Protein AF-A0AAN9JJN9-F1 (afdb_monomer)

Radius of gyration: 17.67 Å; Cα contacts (8 Å, |Δi|>4): 212; chains: 1; bounding box: 47×28×45 Å

Nearest PDB structures (foldseek):
  8exd-assembly2_B  TM=3.467E-01  e=7.576E+00  Aspergillus fumigatus Af293

Organism: Clitoria ternatea (NCBI:txid43366)

InterPro domains:
  IPR003819 TauD/TfdA-like domain [PF02668] (29-104)
  IPR042098 Glutarate 2-hydroxylase superfamily [G3DSA:3.60.130.10] (1-109)
  IPR050411 Alpha-ketoglutarate-dependent hydroxylases [PTHR10696] (3-110)

Mean predicted aligned error: 8.43 Å

Sequence (141 aa):
MEMEWLPNGGVKTILGPRSLTRVFEERKGRRMWFNTVVGMYGKELSSAMMADGTEIPEHVVKRCGEIIEEESIQFKWEKGDVLFFDNLALLHGRRPSLPPRKVLVATCKDLVVFVAFFCGSLDVLTLLLGTWVPHSPWGVG

Foldseek 3Di:
DDWDQDPVRDIDDDDDDDDQWDADPVHVRFIFRPDCQLVAPPDPRRHDDPRVRHRDDPVVSVVVVVLLVVQWDWDFDDAFDKDKDFQRFKDWDWDDADDPWDWDWDDDPGMIMIHGHDDDDRITITIGRRGPDPPPVDPDD

pLDDT: mean 79.41, std 17.59, range [27.19, 96.31]

Structure (mmCIF, N/CA/C/O backbone):
data_AF-A0AAN9JJN9-F1
#
_entry.id   AF-A0AAN9JJN9-F1
#
loop_
_atom_site.group_PDB
_atom_site.id
_atom_site.type_symbol
_atom_site.label_atom_id
_atom_site.label_alt_id
_atom_site.label_comp_id
_atom_site.label_asym_id
_atom_site.label_entity_id
_atom_site.label_seq_id
_atom_site.pdbx_PDB_ins_code
_atom_site.Cartn_x
_atom_site.Cartn_y
_atom_site.Cartn_z
_atom_site.occupancy
_atom_site.B_iso_or_equiv
_atom_site.auth_seq_id
_atom_site.auth_comp_id
_atom_site.auth_asym_id
_atom_site.auth_atom_id
_atom_site.pdbx_PDB_model_num
ATOM 1 N N . MET A 1 1 ? 9.623 -14.766 -10.191 1.00 83.88 1 MET A N 1
ATOM 2 C CA . MET A 1 1 ? 10.366 -13.868 -9.285 1.00 83.88 1 MET A CA 1
ATOM 3 C C . MET A 1 1 ? 11.812 -14.172 -9.548 1.00 83.88 1 MET A C 1
ATOM 5 O O . MET A 1 1 ? 12.184 -15.334 -9.450 1.00 83.88 1 MET A O 1
ATOM 9 N N . GLU A 1 2 ? 12.566 -13.161 -9.937 1.00 92.44 2 GLU A N 1
ATOM 10 C CA . GLU A 1 2 ? 13.997 -13.278 -10.196 1.00 92.44 2 GLU A CA 1
ATOM 11 C C . GLU A 1 2 ? 14.766 -12.605 -9.062 1.00 92.44 2 GLU A C 1
ATOM 13 O O . GLU A 1 2 ? 14.223 -11.754 -8.349 1.00 92.44 2 GLU A O 1
ATOM 18 N N . MET A 1 3 ? 16.010 -13.027 -8.859 1.00 95.69 3 MET A N 1
ATOM 19 C CA . MET A 1 3 ? 16.871 -12.514 -7.800 1.00 95.69 3 MET A CA 1
ATOM 20 C C . MET A 1 3 ? 18.271 -12.269 -8.348 1.00 95.69 3 MET A C 1
ATOM 22 O O . MET A 1 3 ? 18.807 -13.100 -9.078 1.00 95.69 3 MET A O 1
ATOM 26 N N . GLU A 1 4 ? 18.860 -11.149 -7.952 1.00 95.69 4 GLU A N 1
ATOM 27 C CA . GLU A 1 4 ? 20.208 -10.733 -8.319 1.00 95.69 4 GLU A CA 1
ATOM 28 C C . GLU A 1 4 ? 20.997 -10.445 -7.037 1.00 95.69 4 GLU A C 1
ATOM 30 O O . GLU A 1 4 ? 20.587 -9.627 -6.210 1.00 95.69 4 GLU A O 1
ATOM 35 N N . TRP A 1 5 ? 22.120 -11.138 -6.850 1.00 96.31 5 TRP A N 1
ATOM 36 C CA . TRP A 1 5 ? 23.037 -10.866 -5.745 1.00 96.31 5 TRP A CA 1
ATOM 37 C C . TRP A 1 5 ? 23.865 -9.622 -6.048 1.00 96.31 5 TRP A C 1
ATOM 39 O O . TRP A 1 5 ? 24.468 -9.507 -7.112 1.00 96.31 5 TRP A O 1
ATOM 49 N N . LEU A 1 6 ? 23.918 -8.704 -5.091 1.00 95.44 6 LEU A N 1
ATOM 50 C CA . LEU A 1 6 ? 24.659 -7.457 -5.203 1.00 95.44 6 LEU A CA 1
ATOM 51 C C . LEU A 1 6 ? 26.084 -7.620 -4.640 1.00 95.44 6 LEU A C 1
ATOM 53 O O . LEU A 1 6 ? 26.287 -8.390 -3.697 1.00 95.44 6 LEU A O 1
ATOM 57 N N . PRO A 1 7 ? 27.077 -6.851 -5.13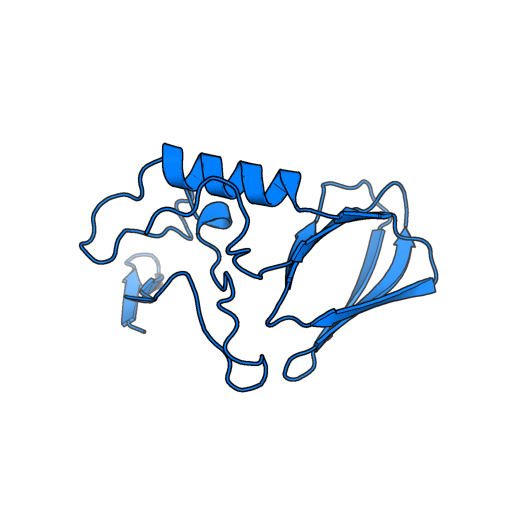0 1.00 95.69 7 PRO A N 1
ATOM 58 C CA . PRO A 1 7 ? 28.465 -6.936 -4.656 1.00 95.69 7 PRO A CA 1
ATOM 59 C C . PRO A 1 7 ? 28.651 -6.672 -3.155 1.00 95.69 7 PRO A C 1
ATOM 61 O O . PRO A 1 7 ? 29.626 -7.120 -2.561 1.00 95.69 7 PRO A O 1
ATOM 64 N N . ASN A 1 8 ? 27.717 -5.951 -2.531 1.00 95.38 8 ASN A N 1
ATOM 65 C CA . ASN A 1 8 ? 27.717 -5.662 -1.096 1.00 95.38 8 ASN A CA 1
ATOM 66 C C . ASN A 1 8 ? 27.095 -6.784 -0.237 1.00 95.38 8 ASN A C 1
ATOM 68 O O . ASN A 1 8 ? 26.872 -6.578 0.954 1.00 95.38 8 ASN A O 1
ATOM 72 N N . GLY A 1 9 ? 26.768 -7.937 -0.830 1.00 96.12 9 GLY A N 1
ATOM 73 C CA . GLY A 1 9 ? 26.097 -9.053 -0.158 1.00 96.12 9 GLY A CA 1
ATOM 74 C C . GLY A 1 9 ? 24.579 -8.891 -0.014 1.00 96.12 9 GLY A C 1
ATOM 75 O O . GLY A 1 9 ? 23.928 -9.761 0.562 1.00 96.12 9 GLY A O 1
ATOM 76 N N . GLY A 1 10 ? 24.000 -7.802 -0.530 1.00 95.12 10 GLY A N 1
ATOM 77 C CA . GLY A 1 10 ? 22.553 -7.623 -0.623 1.00 95.12 10 GLY A CA 1
ATOM 78 C C . GLY A 1 10 ? 21.931 -8.459 -1.744 1.00 95.12 10 GLY A C 1
ATOM 79 O O . GLY A 1 10 ? 22.626 -8.999 -2.602 1.00 95.12 10 GLY A O 1
ATOM 80 N N . VAL A 1 11 ? 20.601 -8.530 -1.768 1.00 95.12 11 VAL A N 1
ATOM 81 C CA . VAL A 1 11 ? 19.847 -9.158 -2.859 1.00 95.12 11 VAL A CA 1
ATOM 82 C C . VAL A 1 11 ? 18.825 -8.174 -3.411 1.00 95.12 11 VAL A C 1
ATOM 84 O O . VAL A 1 11 ? 18.078 -7.545 -2.661 1.00 95.12 11 VAL A O 1
ATOM 87 N N . LYS A 1 12 ? 18.784 -8.048 -4.733 1.00 93.69 12 LYS A N 1
ATOM 88 C CA . LYS A 1 12 ? 17.726 -7.353 -5.459 1.00 93.69 12 LYS A CA 1
ATOM 89 C C . LYS A 1 12 ? 16.728 -8.392 -5.949 1.00 93.69 12 LYS A C 1
ATOM 91 O O . LYS A 1 12 ? 17.109 -9.398 -6.538 1.00 93.69 12 LYS A O 1
ATOM 96 N N . THR A 1 13 ? 15.444 -8.156 -5.701 1.00 94.19 13 THR A N 1
ATOM 97 C CA . THR A 1 13 ? 14.372 -9.035 -6.182 1.00 94.19 13 THR A CA 1
ATOM 98 C C . THR A 1 13 ? 13.594 -8.335 -7.283 1.00 94.19 13 THR A C 1
ATOM 100 O O . THR A 1 13 ? 13.238 -7.165 -7.152 1.00 94.19 13 THR A O 1
ATOM 103 N N . ILE A 1 14 ? 13.344 -9.048 -8.378 1.00 91.69 14 ILE A N 1
ATOM 104 C CA . ILE A 1 14 ? 12.613 -8.539 -9.535 1.00 91.69 14 ILE A CA 1
ATOM 105 C C . ILE A 1 14 ? 11.293 -9.304 -9.639 1.00 91.69 14 ILE A C 1
ATOM 107 O O . ILE A 1 14 ? 11.224 -10.540 -9.687 1.00 91.69 14 ILE A O 1
ATOM 111 N N . LEU A 1 15 ? 10.210 -8.536 -9.618 1.00 90.88 15 LEU A N 1
ATOM 112 C CA . LEU A 1 15 ? 8.834 -9.005 -9.572 1.00 90.88 15 LEU A CA 1
ATOM 113 C C . LEU A 1 15 ? 8.083 -8.434 -10.771 1.00 90.88 15 LEU A C 1
ATOM 115 O O . LEU A 1 15 ? 7.702 -7.270 -10.750 1.00 90.88 15 LEU A O 1
ATOM 119 N N . GLY A 1 16 ? 7.811 -9.242 -11.793 1.00 86.56 16 GLY A N 1
ATOM 120 C CA . GLY A 1 16 ? 7.035 -8.752 -12.926 1.00 86.56 16 GLY A CA 1
ATOM 121 C C . GLY A 1 16 ? 7.178 -9.575 -14.201 1.00 86.56 16 GLY A C 1
ATOM 122 O O . GLY A 1 16 ? 7.905 -10.568 -14.191 1.00 86.56 16 GLY A O 1
ATOM 123 N N . PRO A 1 17 ? 6.473 -9.157 -15.269 1.00 89.56 17 PRO A N 1
ATOM 124 C CA . PRO A 1 17 ? 5.469 -8.083 -15.271 1.00 89.56 17 PRO A CA 1
ATOM 125 C C . PRO A 1 17 ? 4.183 -8.493 -14.525 1.00 89.56 17 PRO A C 1
ATOM 127 O O . PRO A 1 17 ? 3.819 -9.668 -14.478 1.00 89.56 17 PRO A O 1
ATOM 130 N N . ARG A 1 18 ? 3.497 -7.535 -13.886 1.00 88.56 18 ARG A N 1
ATOM 131 C CA . ARG A 1 18 ? 2.224 -7.764 -13.173 1.00 88.56 18 ARG A CA 1
ATOM 132 C C . ARG A 1 18 ? 1.206 -6.693 -13.534 1.00 88.56 18 ARG A C 1
ATOM 134 O O . ARG A 1 18 ? 1.545 -5.519 -13.632 1.00 88.56 18 ARG A O 1
ATOM 141 N N . SER A 1 19 ? -0.053 -7.094 -13.673 1.00 89.62 19 SER A N 1
ATOM 142 C CA . SER A 1 19 ? -1.163 -6.152 -13.807 1.00 89.62 19 SER A CA 1
ATOM 143 C C . SER A 1 19 ? -1.370 -5.380 -12.503 1.00 89.62 19 SER A C 1
ATOM 145 O O . SER A 1 19 ? -1.357 -5.964 -11.421 1.00 89.62 19 SER A O 1
ATOM 147 N N . LEU A 1 20 ? -1.622 -4.072 -12.611 1.00 87.00 20 LEU A N 1
ATOM 148 C CA . LEU A 1 20 ? -1.955 -3.217 -11.463 1.00 87.00 20 LEU A CA 1
AT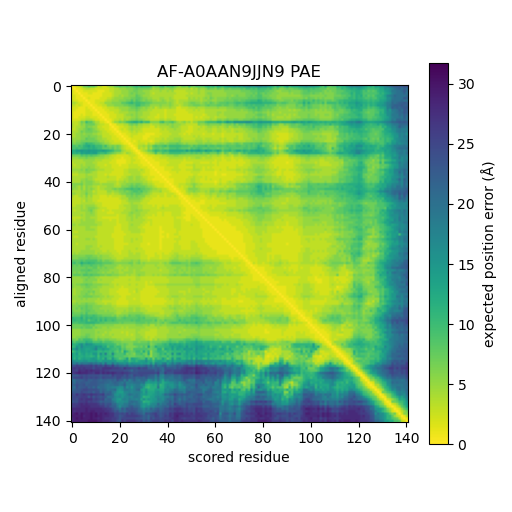OM 149 C C . LEU A 1 20 ? -3.312 -3.572 -10.843 1.00 87.00 20 LEU A C 1
ATOM 151 O O . LEU A 1 20 ? -3.557 -3.310 -9.663 1.00 87.00 20 LEU A O 1
ATOM 155 N N . THR A 1 21 ? -4.195 -4.171 -11.641 1.00 89.81 21 THR A N 1
ATOM 156 C CA . THR A 1 21 ? -5.513 -4.599 -11.194 1.00 89.81 21 THR A CA 1
ATOM 157 C C . THR A 1 21 ? -5.684 -6.105 -11.277 1.00 89.81 21 THR A C 1
ATOM 159 O O . THR A 1 21 ? -5.114 -6.762 -12.149 1.00 89.81 21 THR A O 1
ATOM 162 N N . ARG A 1 22 ? -6.505 -6.647 -10.378 1.00 88.50 22 ARG A N 1
ATOM 163 C CA . ARG A 1 22 ? -6.821 -8.074 -10.315 1.00 88.50 22 ARG A CA 1
ATOM 164 C C . ARG A 1 22 ? -8.315 -8.290 -10.142 1.00 88.50 22 ARG A C 1
ATOM 166 O O . ARG A 1 22 ? -8.976 -7.521 -9.454 1.00 88.50 22 ARG A O 1
ATOM 173 N N . VAL A 1 23 ? -8.839 -9.339 -10.763 1.00 88.94 23 VAL A N 1
ATOM 174 C CA . VAL A 1 23 ? -10.197 -9.830 -10.516 1.00 88.94 23 VAL A CA 1
ATOM 175 C C . VAL A 1 23 ? -10.083 -11.078 -9.651 1.00 88.94 23 VAL A C 1
ATOM 177 O O . VAL A 1 23 ? -9.289 -11.965 -9.959 1.00 88.94 23 VAL A O 1
ATOM 180 N N . PHE A 1 24 ? -10.848 -11.118 -8.565 1.00 84.69 24 PHE A N 1
ATOM 181 C CA . PHE A 1 24 ? -10.936 -12.272 -7.673 1.00 84.69 24 PHE A CA 1
ATOM 182 C C . PHE A 1 24 ? -12.281 -12.969 -7.898 1.00 84.69 24 PHE A C 1
ATOM 184 O O . PHE A 1 24 ? -13.315 -12.294 -7.975 1.00 84.69 24 PHE A O 1
ATOM 191 N N . GLU A 1 25 ? -12.276 -14.298 -8.024 1.00 84.38 25 GLU A N 1
ATOM 192 C CA . GLU A 1 25 ? -13.488 -15.091 -8.288 1.00 84.38 25 GLU A CA 1
ATOM 193 C C . GLU A 1 25 ? -14.515 -14.913 -7.165 1.00 84.38 25 GLU A C 1
ATOM 195 O O . GLU A 1 25 ? -15.704 -14.704 -7.408 1.00 84.38 25 GLU A O 1
ATOM 200 N N . GLU A 1 26 ? -14.028 -14.840 -5.927 1.00 81.62 26 GLU A N 1
ATOM 201 C CA . GLU A 1 26 ? -14.801 -14.619 -4.708 1.00 81.62 26 GLU A CA 1
ATOM 202 C C . GLU A 1 26 ? -15.490 -13.240 -4.678 1.00 81.62 26 GLU A C 1
ATOM 204 O O . GLU A 1 26 ? -16.321 -12.965 -3.810 1.00 81.62 26 GLU A O 1
ATOM 209 N N . ARG A 1 27 ? -15.163 -12.341 -5.619 1.00 76.44 27 ARG A N 1
ATOM 210 C CA . ARG A 1 27 ? -15.580 -10.929 -5.626 1.00 76.44 27 ARG A CA 1
ATOM 211 C C . ARG A 1 27 ? -16.416 -10.533 -6.833 1.00 76.44 27 ARG A C 1
ATOM 213 O O . ARG A 1 27 ? -16.334 -9.394 -7.293 1.00 76.44 27 ARG A O 1
ATOM 220 N N . LYS A 1 28 ? -17.281 -11.441 -7.299 1.00 79.19 28 LYS A N 1
ATOM 221 C CA . LYS A 1 28 ? -18.295 -11.183 -8.345 1.00 79.19 28 LYS A CA 1
ATOM 222 C C . LYS A 1 28 ? -17.708 -10.513 -9.599 1.00 79.19 28 LYS A C 1
ATOM 224 O O . LYS A 1 28 ? -18.344 -9.651 -10.196 1.00 79.19 28 LYS A O 1
ATOM 229 N N . GLY A 1 29 ? -16.467 -10.842 -9.953 1.00 80.88 29 GLY A N 1
ATOM 230 C CA . GLY A 1 29 ? -15.808 -10.272 -11.129 1.00 80.88 29 GLY A CA 1
ATOM 231 C C . GLY A 1 29 ? -15.355 -8.810 -10.993 1.00 80.88 29 GLY A C 1
ATOM 232 O O . GLY A 1 29 ? -14.925 -8.218 -11.981 1.00 80.88 29 GLY A O 1
ATOM 233 N N . ARG A 1 30 ? -15.428 -8.196 -9.803 1.00 83.25 30 ARG A N 1
ATOM 234 C CA . ARG A 1 30 ? -14.984 -6.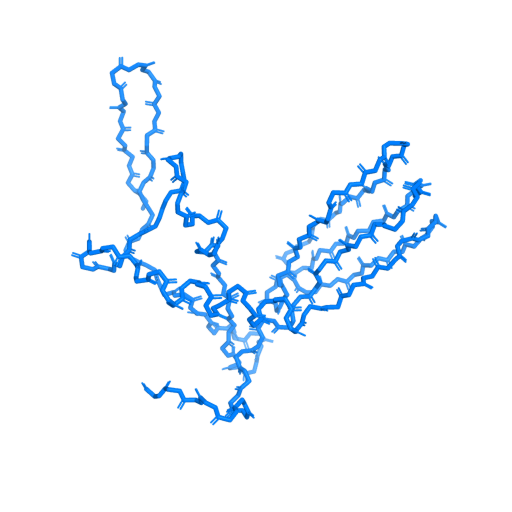808 -9.605 1.00 83.25 30 ARG A CA 1
ATOM 235 C C . ARG A 1 30 ? -13.466 -6.700 -9.746 1.00 83.25 30 ARG A C 1
ATOM 237 O O . ARG A 1 30 ? -12.714 -7.490 -9.175 1.00 83.25 30 ARG A O 1
ATOM 244 N N . ARG A 1 31 ? -13.029 -5.679 -10.483 1.00 87.62 31 ARG A N 1
ATOM 245 C CA . ARG A 1 31 ? -11.619 -5.338 -10.674 1.00 87.62 31 ARG A CA 1
ATOM 246 C C . ARG A 1 31 ? -11.115 -4.528 -9.483 1.00 87.62 31 ARG A C 1
ATOM 248 O O . ARG A 1 31 ? -11.634 -3.444 -9.214 1.00 87.62 31 ARG A O 1
ATOM 255 N N . MET A 1 32 ? -10.101 -5.060 -8.809 1.00 87.12 32 MET A N 1
ATOM 256 C CA . MET A 1 32 ? -9.496 -4.455 -7.630 1.00 87.12 32 MET A CA 1
ATOM 257 C C . MET A 1 32 ? -8.135 -3.841 -7.934 1.00 87.12 32 MET A C 1
ATOM 259 O O . MET A 1 32 ? -7.340 -4.441 -8.660 1.00 87.12 32 MET A O 1
ATOM 263 N N . TRP A 1 33 ? -7.848 -2.675 -7.356 1.00 88.94 33 TRP A N 1
ATOM 264 C CA . TRP A 1 33 ? -6.516 -2.068 -7.356 1.00 88.94 33 TRP A CA 1
ATOM 265 C C . TRP A 1 33 ? -5.612 -2.791 -6.347 1.00 88.94 33 TRP A C 1
ATOM 267 O O . TRP A 1 33 ? -5.662 -2.522 -5.150 1.00 88.94 33 TRP A O 1
ATOM 277 N N . PHE A 1 34 ? -4.809 -3.746 -6.826 1.00 88.00 34 PHE A N 1
ATOM 278 C CA . PHE A 1 34 ? -4.050 -4.677 -5.981 1.00 88.00 34 PHE A CA 1
ATOM 279 C C . PHE A 1 34 ? -2.544 -4.571 -6.254 1.00 88.00 34 PHE A C 1
ATOM 281 O O . PHE A 1 34 ? -1.909 -5.487 -6.780 1.00 88.00 34 PHE A O 1
ATOM 288 N N . ASN A 1 35 ? -1.976 -3.406 -5.944 1.00 89.06 35 ASN A N 1
ATOM 289 C CA . ASN A 1 35 ? -0.556 -3.105 -6.115 1.00 89.06 35 ASN A CA 1
ATOM 290 C C . ASN A 1 35 ? -0.106 -1.986 -5.155 1.00 89.06 35 ASN A C 1
ATOM 292 O O . ASN A 1 35 ? -0.922 -1.381 -4.463 1.00 89.06 35 ASN A O 1
ATOM 296 N N . THR A 1 36 ? 1.196 -1.693 -5.143 1.00 87.88 36 THR A N 1
ATOM 297 C CA . THR A 1 36 ? 1.821 -0.689 -4.264 1.00 87.88 36 THR A CA 1
ATOM 298 C C . THR A 1 36 ? 2.536 0.432 -5.025 1.00 87.88 36 THR A C 1
ATOM 300 O O . THR A 1 36 ? 3.394 1.096 -4.451 1.00 87.88 36 THR A O 1
ATOM 303 N N . VAL A 1 37 ? 2.201 0.672 -6.300 1.00 90.75 37 VAL A N 1
ATOM 304 C CA . VAL A 1 37 ? 2.978 1.552 -7.197 1.00 90.75 37 VAL A CA 1
ATOM 305 C C . VAL A 1 37 ? 3.133 2.979 -6.661 1.00 90.75 37 VAL A C 1
ATOM 307 O O . VAL A 1 37 ? 4.234 3.518 -6.663 1.00 90.75 37 VAL A O 1
ATOM 310 N N . VAL A 1 38 ? 2.067 3.556 -6.094 1.00 90.06 38 VAL A N 1
ATOM 311 C CA . VAL A 1 38 ? 2.094 4.910 -5.508 1.00 90.06 38 VAL A CA 1
ATOM 312 C C . VAL A 1 38 ? 3.053 4.983 -4.322 1.00 90.06 38 VAL A C 1
ATOM 314 O O . VAL A 1 38 ? 3.763 5.965 -4.151 1.00 90.06 38 VAL A O 1
ATOM 317 N N . GLY A 1 39 ? 3.126 3.916 -3.525 1.00 86.38 39 GLY A N 1
ATOM 318 C CA . GLY A 1 39 ? 4.051 3.825 -2.400 1.00 86.38 39 GLY A CA 1
ATOM 319 C C . GLY A 1 39 ? 5.490 3.486 -2.795 1.00 86.38 39 GLY A C 1
ATOM 320 O O . GLY A 1 39 ? 6.360 3.579 -1.932 1.00 86.38 39 GLY A O 1
ATOM 321 N N . MET A 1 40 ? 5.743 3.066 -4.036 1.00 89.06 40 MET A N 1
ATOM 322 C CA . MET A 1 40 ? 7.064 2.686 -4.565 1.00 89.06 40 MET A CA 1
ATOM 323 C C . MET A 1 40 ? 7.690 3.785 -5.431 1.00 89.06 40 MET A C 1
ATOM 325 O O . MET A 1 40 ? 8.907 3.836 -5.587 1.00 89.06 40 MET A O 1
ATOM 329 N N . TYR A 1 41 ? 6.875 4.675 -5.994 1.00 89.25 41 TYR A N 1
ATOM 330 C CA . TYR A 1 41 ? 7.354 5.724 -6.885 1.00 89.25 41 TYR A CA 1
ATOM 331 C C . TYR A 1 41 ? 8.383 6.640 -6.209 1.00 89.25 41 TYR A C 1
ATOM 333 O O . TYR A 1 41 ? 8.201 7.062 -5.065 1.00 89.25 41 TYR A O 1
ATOM 341 N N . GLY A 1 42 ? 9.476 6.922 -6.921 1.00 84.94 42 GLY A N 1
ATOM 342 C CA . GLY A 1 42 ? 10.578 7.754 -6.431 1.00 84.94 42 GLY A CA 1
ATOM 343 C C . GLY A 1 42 ? 11.407 7.135 -5.298 1.00 84.94 42 GLY A C 1
ATOM 344 O O . GLY A 1 42 ? 12.182 7.850 -4.665 1.00 84.94 42 GLY A O 1
ATOM 345 N N . LYS A 1 43 ? 11.250 5.836 -4.995 1.00 88.00 43 LYS A N 1
ATOM 346 C CA . LYS A 1 43 ? 12.055 5.144 -3.977 1.00 88.00 43 LYS A CA 1
ATOM 347 C C . LYS A 1 43 ? 13.172 4.319 -4.598 1.00 88.00 43 LYS A C 1
ATOM 349 O O . LYS A 1 43 ? 12.917 3.444 -5.411 1.00 88.00 43 LYS A O 1
ATOM 354 N N . GLU A 1 44 ? 14.379 4.490 -4.073 1.00 84.31 44 GLU A N 1
ATOM 355 C CA . GLU A 1 44 ? 15.573 3.746 -4.503 1.00 84.31 44 GLU A CA 1
ATOM 356 C C . GLU A 1 44 ? 15.503 2.242 -4.184 1.00 84.31 44 GLU A C 1
ATOM 358 O O . GLU A 1 44 ? 15.837 1.395 -5.005 1.00 84.31 44 GLU A O 1
ATOM 363 N N . LEU A 1 45 ? 15.049 1.885 -2.977 1.00 85.81 45 LEU A N 1
ATOM 364 C CA . LEU A 1 45 ? 15.079 0.494 -2.498 1.00 85.81 45 LEU A CA 1
ATOM 365 C C . LEU A 1 45 ? 13.924 -0.372 -3.021 1.00 85.81 45 LEU A C 1
ATOM 367 O O . LEU A 1 45 ? 13.987 -1.596 -2.946 1.00 85.81 45 LEU A O 1
ATOM 371 N N . SER A 1 46 ? 12.834 0.250 -3.468 1.00 88.25 46 SER A N 1
ATOM 372 C CA . SER A 1 46 ? 11.598 -0.437 -3.847 1.00 88.25 46 SER A CA 1
ATOM 373 C C . SER A 1 46 ? 10.878 0.397 -4.898 1.00 88.25 46 SER A C 1
ATOM 375 O O . SER A 1 46 ? 9.974 1.163 -4.569 1.00 88.25 46 SER A O 1
ATOM 377 N N . SER A 1 47 ? 11.336 0.275 -6.144 1.00 91.50 47 SER A N 1
ATOM 378 C CA . SER A 1 47 ? 10.827 0.989 -7.317 1.00 91.50 47 SER A CA 1
ATOM 379 C C . SER A 1 47 ? 9.996 0.079 -8.225 1.00 91.50 47 SER A C 1
ATOM 381 O O . SER A 1 47 ? 9.996 -1.148 -8.093 1.00 91.50 47 SER A O 1
ATOM 383 N N . ALA A 1 48 ? 9.260 0.692 -9.150 1.00 91.25 48 ALA A N 1
ATOM 384 C CA . ALA A 1 48 ? 8.476 0.005 -10.166 1.00 91.25 48 ALA A CA 1
ATOM 385 C C . ALA A 1 48 ? 8.639 0.714 -11.515 1.00 91.25 48 ALA A C 1
ATOM 387 O O . ALA A 1 48 ? 8.735 1.937 -11.558 1.00 91.25 48 ALA A O 1
ATOM 388 N N . MET A 1 49 ? 8.629 -0.0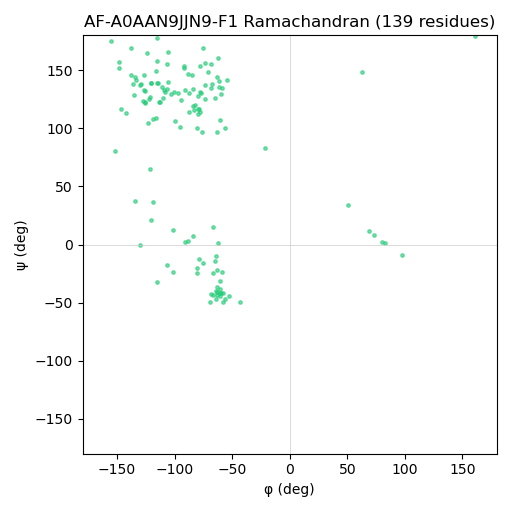64 -12.595 1.00 92.00 49 MET A N 1
ATOM 389 C CA . MET A 1 49 ? 8.687 0.407 -13.981 1.00 92.00 49 MET A CA 1
ATOM 390 C C . MET A 1 49 ? 7.480 -0.126 -14.755 1.00 92.00 49 MET A C 1
ATOM 392 O O . MET A 1 49 ? 6.792 -1.052 -14.306 1.00 92.00 49 MET A O 1
ATOM 396 N N . MET A 1 50 ? 7.227 0.451 -15.925 1.00 92.62 50 MET A N 1
ATOM 397 C CA . MET A 1 50 ? 6.284 -0.095 -16.894 1.00 92.62 50 MET A CA 1
ATOM 398 C C . MET A 1 50 ? 6.750 -1.481 -17.371 1.00 92.62 50 MET A C 1
ATOM 400 O O . MET A 1 50 ? 7.915 -1.854 -17.233 1.00 92.62 50 MET A O 1
ATOM 404 N N . ALA A 1 51 ? 5.835 -2.275 -17.932 1.00 91.44 51 ALA A N 1
ATOM 405 C CA . ALA A 1 51 ? 6.145 -3.639 -18.378 1.00 91.44 51 ALA A CA 1
ATOM 406 C C . ALA A 1 51 ? 7.199 -3.693 -19.503 1.00 91.44 51 ALA A C 1
ATOM 408 O O . ALA A 1 51 ? 7.848 -4.721 -19.676 1.00 91.44 51 ALA A O 1
ATOM 409 N N . ASP A 1 52 ? 7.368 -2.598 -20.244 1.00 92.62 52 ASP A N 1
ATOM 410 C CA . ASP A 1 52 ? 8.392 -2.410 -21.276 1.00 92.62 52 ASP A CA 1
ATOM 411 C C . ASP A 1 52 ? 9.721 -1.851 -20.727 1.00 92.62 52 ASP A C 1
ATOM 413 O O . ASP A 1 52 ? 10.652 -1.611 -21.492 1.00 92.62 52 ASP A O 1
ATOM 417 N N . GLY A 1 53 ? 9.825 -1.654 -19.408 1.00 91.50 53 GLY A N 1
ATOM 418 C CA . GLY A 1 53 ? 11.001 -1.103 -18.737 1.00 91.50 53 GLY A CA 1
ATOM 419 C C . GLY A 1 53 ? 11.082 0.424 -18.741 1.00 91.50 53 GLY A C 1
ATOM 420 O O . GLY A 1 53 ? 12.041 0.969 -18.200 1.00 91.50 53 GLY A O 1
ATOM 421 N N . THR A 1 54 ? 10.103 1.128 -19.317 1.00 93.88 54 THR A N 1
ATOM 422 C CA . THR A 1 54 ? 10.055 2.595 -19.253 1.00 93.88 54 THR A CA 1
ATOM 423 C C . THR A 1 54 ? 9.639 3.092 -17.866 1.00 93.88 54 THR A C 1
ATOM 425 O O . THR A 1 54 ? 8.998 2.385 -17.080 1.00 93.88 54 THR A O 1
ATOM 428 N N . GLU A 1 55 ? 10.018 4.330 -17.548 1.00 92.88 55 GLU A N 1
ATOM 429 C CA . GLU A 1 55 ? 9.600 4.990 -16.312 1.00 92.88 55 GLU A CA 1
ATOM 430 C C . GLU A 1 55 ? 8.083 5.182 -16.267 1.00 92.88 55 GLU A C 1
ATOM 432 O O . GLU A 1 55 ? 7.433 5.481 -17.272 1.00 92.88 55 GLU A O 1
ATOM 437 N N . ILE A 1 56 ? 7.511 5.046 -15.072 1.00 92.25 56 ILE A N 1
ATOM 438 C CA . ILE A 1 56 ? 6.084 5.295 -14.873 1.00 92.25 56 ILE A CA 1
ATOM 439 C C . ILE A 1 56 ? 5.860 6.812 -14.919 1.00 92.25 56 ILE A C 1
ATOM 441 O O . ILE A 1 56 ? 6.485 7.531 -14.138 1.00 92.25 56 ILE A O 1
ATOM 445 N N . PRO A 1 57 ? 4.960 7.331 -15.776 1.00 94.06 57 PRO A N 1
ATOM 446 C CA . PRO A 1 57 ? 4.759 8.770 -15.878 1.00 94.06 57 PRO A CA 1
ATOM 447 C C . PRO A 1 57 ? 4.309 9.389 -14.549 1.00 94.06 57 PRO A C 1
ATOM 449 O O . PRO A 1 57 ? 3.315 8.961 -13.957 1.00 94.06 57 PRO A O 1
ATOM 452 N N . GLU A 1 58 ? 4.992 10.451 -14.117 1.00 95.00 58 GLU A N 1
ATOM 453 C CA . GLU A 1 58 ? 4.742 11.118 -12.831 1.00 95.00 58 GLU A CA 1
ATOM 454 C C . GLU A 1 58 ? 3.272 11.515 -12.646 1.00 95.00 58 GLU A C 1
ATOM 456 O O . GLU A 1 58 ? 2.676 11.282 -11.593 1.00 95.00 58 GLU A O 1
ATOM 461 N N . HIS A 1 59 ? 2.660 12.076 -13.693 1.00 95.19 59 HIS A N 1
ATOM 462 C CA . HIS A 1 59 ? 1.273 12.534 -13.654 1.00 95.19 59 HIS A CA 1
ATOM 463 C C . HIS A 1 59 ? 0.279 11.399 -13.352 1.00 95.19 59 HIS A C 1
ATOM 465 O O . HIS A 1 59 ? -0.731 11.639 -12.692 1.00 95.19 59 HIS A O 1
ATOM 471 N N . VAL A 1 60 ? 0.572 10.162 -13.780 1.00 92.38 60 VAL A N 1
ATOM 472 C CA . VAL A 1 60 ? -0.264 8.985 -13.497 1.00 92.38 60 VAL A CA 1
ATOM 473 C C . VAL A 1 60 ? -0.187 8.645 -12.017 1.00 92.38 60 VAL A C 1
ATOM 475 O O . VAL A 1 60 ? -1.217 8.487 -11.363 1.00 92.38 60 VAL A O 1
ATOM 478 N N . VAL A 1 61 ? 1.025 8.570 -11.464 1.00 92.50 61 VAL A N 1
ATOM 479 C CA . VAL A 1 61 ? 1.215 8.256 -10.042 1.00 92.50 61 VAL A CA 1
ATOM 480 C C . VAL A 1 61 ? 0.597 9.332 -9.163 1.00 92.50 61 VAL A C 1
ATOM 482 O O . VAL A 1 61 ? -0.100 9.005 -8.201 1.00 92.50 61 VAL A O 1
ATOM 485 N N . LYS A 1 62 ? 0.797 10.604 -9.521 1.00 93.75 62 LYS A N 1
ATOM 486 C CA . LYS A 1 62 ? 0.201 11.737 -8.820 1.00 93.75 62 LYS A CA 1
ATOM 487 C C . LYS A 1 62 ? -1.323 11.636 -8.808 1.00 93.75 62 LYS A C 1
ATOM 489 O O . LYS A 1 62 ? -1.911 11.699 -7.731 1.00 93.75 62 LYS A O 1
ATOM 494 N N . ARG A 1 63 ? -1.960 11.395 -9.962 1.00 93.25 63 ARG A N 1
ATOM 495 C CA . ARG A 1 63 ? -3.424 11.272 -10.022 1.00 93.25 63 ARG A CA 1
ATOM 496 C C . ARG A 1 63 ? -3.936 10.070 -9.230 1.00 93.25 63 ARG A C 1
ATOM 498 O O . ARG A 1 63 ? -4.940 10.186 -8.537 1.00 93.25 63 ARG A O 1
ATOM 505 N N . CYS A 1 64 ? -3.243 8.933 -9.281 1.00 91.56 64 CYS A N 1
ATOM 506 C CA . CYS A 1 64 ? -3.572 7.782 -8.438 1.00 91.56 64 CYS A CA 1
ATOM 507 C C . CYS A 1 64 ? -3.484 8.133 -6.945 1.00 91.56 64 CYS A C 1
ATOM 509 O O . CYS A 1 64 ? -4.354 7.730 -6.181 1.00 91.56 64 CYS A O 1
ATOM 511 N N . GLY A 1 65 ? -2.464 8.891 -6.535 1.00 90.31 65 GLY A N 1
ATOM 512 C CA . GLY A 1 65 ? -2.311 9.386 -5.167 1.00 90.31 65 GLY A CA 1
ATOM 513 C C . GLY A 1 65 ? -3.437 10.328 -4.731 1.00 90.31 65 GLY A C 1
ATOM 514 O O . GLY A 1 65 ? -3.928 10.204 -3.615 1.00 90.31 65 GLY A O 1
ATOM 515 N N . GLU A 1 66 ? -3.885 11.219 -5.615 1.00 91.94 66 GLU A N 1
ATOM 516 C CA . GLU A 1 66 ? -5.032 12.103 -5.365 1.00 91.94 66 GLU A CA 1
ATOM 517 C C . GLU A 1 66 ? -6.331 11.310 -5.194 1.00 91.94 66 GLU A C 1
ATOM 519 O O . GLU A 1 66 ? -7.033 11.524 -4.216 1.00 91.94 66 GLU A O 1
ATOM 524 N N . ILE A 1 67 ? -6.612 10.341 -6.074 1.00 90.00 67 ILE A N 1
ATOM 525 C CA . ILE A 1 67 ? -7.788 9.458 -5.948 1.00 90.00 67 ILE A CA 1
ATOM 526 C C . ILE A 1 67 ? -7.720 8.662 -4.643 1.00 90.00 67 ILE A C 1
ATOM 528 O O . ILE A 1 67 ? -8.719 8.512 -3.947 1.00 90.00 67 ILE A O 1
ATOM 532 N N . ILE A 1 68 ? -6.531 8.159 -4.301 1.00 86.56 68 ILE A N 1
ATOM 533 C CA . ILE A 1 68 ? -6.284 7.494 -3.024 1.00 86.56 68 ILE A CA 1
ATOM 534 C C . ILE A 1 68 ? -6.662 8.424 -1.874 1.00 86.56 68 ILE A C 1
ATOM 536 O O . ILE A 1 68 ? -7.366 7.998 -0.975 1.00 86.56 68 ILE A O 1
ATOM 540 N N . GLU A 1 69 ? -6.251 9.684 -1.882 1.00 86.06 69 GLU A N 1
ATOM 541 C CA . GLU A 1 69 ? -6.598 10.623 -0.815 1.00 86.06 69 GLU A CA 1
ATOM 542 C C . GLU A 1 69 ? -8.097 10.983 -0.799 1.00 86.06 69 GLU A C 1
ATOM 544 O O . GLU A 1 69 ? -8.700 10.991 0.273 1.00 86.06 69 GLU A O 1
ATOM 549 N N . GLU A 1 70 ? -8.700 11.227 -1.968 1.00 88.00 70 GLU A N 1
ATOM 550 C CA . GLU A 1 70 ? -10.118 11.584 -2.158 1.00 88.00 70 GLU A CA 1
ATOM 551 C C . GLU A 1 70 ? -11.066 10.481 -1.651 1.00 88.00 70 GLU A C 1
ATOM 553 O O . GLU A 1 70 ? -12.041 10.764 -0.957 1.00 88.00 70 GLU A O 1
ATOM 558 N N . GLU A 1 71 ? -10.759 9.220 -1.959 1.00 85.50 71 GLU A N 1
ATOM 559 C CA . GLU A 1 71 ? -11.601 8.054 -1.645 1.00 85.50 71 GLU A CA 1
ATOM 560 C C . GLU A 1 71 ? -11.267 7.416 -0.283 1.00 85.50 71 GLU A C 1
ATOM 562 O O . GLU A 1 71 ? -11.835 6.390 0.104 1.00 85.50 71 GLU A O 1
ATOM 567 N N . SER A 1 72 ? -10.315 7.994 0.455 1.00 81.88 72 SER A N 1
ATOM 568 C CA . SER A 1 72 ? -9.888 7.478 1.751 1.00 81.88 72 SER A CA 1
ATOM 569 C C . SER A 1 72 ? -10.831 7.867 2.873 1.00 81.88 72 SER A C 1
ATOM 571 O O . SER A 1 72 ? -11.051 9.043 3.159 1.00 81.88 72 SER A O 1
ATOM 573 N N . ILE A 1 73 ? -11.269 6.870 3.636 1.00 82.88 73 ILE A N 1
ATOM 574 C CA . ILE A 1 73 ? -11.952 7.116 4.904 1.00 82.88 73 ILE A CA 1
ATOM 575 C C . ILE A 1 73 ? -10.910 7.235 6.005 1.00 82.88 73 ILE A C 1
ATOM 577 O O . ILE A 1 73 ? -10.052 6.364 6.1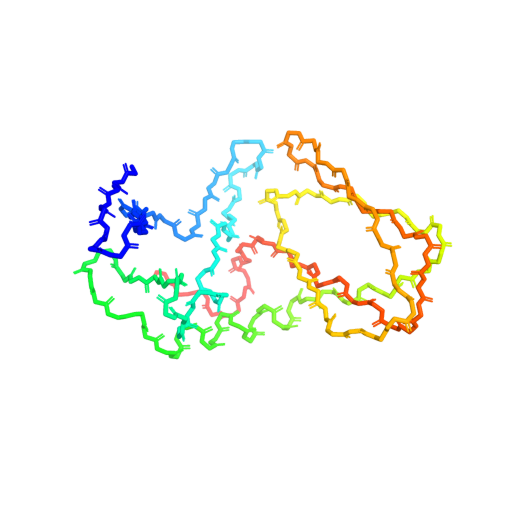43 1.00 82.88 73 ILE A O 1
ATOM 581 N N . GLN A 1 74 ? -11.013 8.298 6.806 1.00 81.06 74 GLN A N 1
ATOM 582 C CA . GLN A 1 74 ? -10.157 8.502 7.963 1.00 81.06 74 GLN A CA 1
ATOM 583 C C . GLN A 1 74 ? -10.824 8.000 9.246 1.00 81.06 74 GLN A C 1
ATOM 585 O O . GLN A 1 74 ? -11.682 8.675 9.816 1.00 81.06 74 GLN A O 1
ATOM 590 N N . PHE A 1 75 ? -10.423 6.815 9.709 1.00 75.38 75 PHE A N 1
ATOM 591 C CA . PHE A 1 75 ? -10.967 6.235 10.939 1.00 75.38 75 PHE A CA 1
ATOM 592 C C . PHE A 1 75 ? -10.188 6.702 12.167 1.00 75.38 75 PHE A C 1
ATOM 594 O O . PHE A 1 75 ? -9.025 6.327 12.292 1.00 75.38 75 PHE A O 1
ATOM 601 N N . LYS A 1 76 ? -10.828 7.478 13.055 1.00 81.75 76 LYS A N 1
ATOM 602 C CA . LYS A 1 76 ? -10.261 7.927 14.336 1.00 81.75 76 LYS A CA 1
ATOM 603 C C . LYS A 1 76 ? -10.354 6.805 15.364 1.00 81.75 76 LYS A C 1
ATOM 605 O O . LYS A 1 76 ? -11.451 6.465 15.782 1.00 81.75 76 LYS A O 1
ATOM 610 N N . TRP A 1 77 ? -9.213 6.266 15.772 1.00 83.00 77 TRP A N 1
ATOM 611 C CA . TRP A 1 77 ? -9.173 5.164 16.732 1.00 83.00 77 TRP A CA 1
ATOM 612 C C . TRP A 1 77 ? -9.495 5.595 18.163 1.00 83.00 77 TRP A C 1
ATOM 614 O O . TRP A 1 77 ? -8.923 6.555 18.679 1.00 83.00 77 TRP A O 1
ATOM 624 N N . GLU A 1 78 ? -10.298 4.790 18.842 1.00 84.94 78 GLU A N 1
ATOM 625 C CA . GLU A 1 78 ? -10.489 4.805 20.283 1.00 84.94 78 GLU A CA 1
ATOM 626 C C . GLU A 1 78 ? -9.985 3.500 20.910 1.00 84.94 78 GLU A C 1
ATOM 628 O O . GLU A 1 78 ? -9.805 2.461 20.267 1.00 84.94 78 GLU A O 1
ATOM 633 N N . LYS A 1 79 ? -9.674 3.552 22.206 1.00 86.88 79 LYS A N 1
ATOM 634 C CA . LYS A 1 79 ? -9.229 2.363 22.932 1.00 86.88 79 LYS A CA 1
ATOM 635 C C . LYS A 1 79 ? -10.370 1.346 22.992 1.00 86.88 79 LYS A C 1
ATOM 637 O O . LYS A 1 79 ? -11.423 1.642 23.540 1.00 86.88 79 LYS A O 1
ATOM 642 N N . GLY A 1 80 ? -10.095 0.122 22.548 1.00 87.94 80 GLY A N 1
ATOM 643 C CA . GLY A 1 80 ? -11.070 -0.966 22.501 1.00 87.94 80 GLY A CA 1
ATOM 644 C C . GLY A 1 80 ? -11.714 -1.151 21.130 1.00 87.94 80 GLY A C 1
ATOM 645 O O . GLY A 1 80 ? -12.362 -2.175 20.925 1.00 87.94 80 GLY A O 1
ATOM 646 N N . ASP A 1 81 ? -11.491 -0.231 20.187 1.00 89.12 81 ASP A N 1
ATOM 647 C CA . ASP A 1 81 ? -11.983 -0.382 18.823 1.00 89.12 81 ASP A CA 1
ATOM 648 C C . ASP A 1 81 ? -11.389 -1.614 18.148 1.00 89.12 81 ASP A C 1
ATOM 650 O O . ASP A 1 81 ? -10.190 -1.913 18.253 1.00 89.12 81 ASP A O 1
ATOM 654 N N . VAL A 1 82 ? -12.245 -2.287 17.383 1.00 90.31 82 VAL A N 1
ATOM 655 C CA . VAL A 1 82 ? -11.863 -3.388 16.510 1.00 90.31 82 VAL A CA 1
ATOM 656 C C . VAL A 1 82 ? -12.380 -3.111 15.110 1.00 90.31 82 VAL A C 1
ATOM 658 O O . VAL A 1 82 ? -13.581 -2.953 14.898 1.00 90.31 82 VAL A O 1
ATOM 661 N N . LEU A 1 83 ? -11.468 -3.099 14.145 1.00 87.31 83 LEU A N 1
ATOM 662 C CA . LEU A 1 83 ? -11.782 -2.925 12.737 1.00 87.31 83 LEU A CA 1
ATOM 663 C C . LEU A 1 83 ? -11.477 -4.209 11.979 1.00 87.31 83 LEU A C 1
ATOM 665 O O . LEU A 1 83 ? -10.339 -4.679 11.958 1.00 87.31 83 LEU A O 1
ATOM 669 N N . PHE A 1 84 ? -12.495 -4.734 11.312 1.00 88.69 84 PHE A N 1
ATOM 670 C CA . PHE A 1 84 ? -12.378 -5.853 10.391 1.00 88.69 84 PHE A CA 1
ATOM 671 C C . PHE A 1 84 ? -12.561 -5.329 8.981 1.00 88.69 84 PHE A C 1
ATOM 673 O O . PHE A 1 84 ? -13.526 -4.615 8.705 1.00 88.69 84 PHE A O 1
ATOM 680 N N . PHE A 1 85 ? -11.665 -5.706 8.080 1.00 85.56 85 PHE A N 1
ATOM 681 C CA . PHE A 1 85 ? -11.850 -5.392 6.678 1.00 85.56 85 PHE A CA 1
ATOM 682 C C . PHE A 1 85 ? -11.250 -6.444 5.762 1.00 85.56 85 PHE A C 1
ATOM 684 O O . PHE A 1 85 ? -10.352 -7.208 6.111 1.00 85.56 85 PHE A O 1
ATOM 691 N N . ASP A 1 86 ? -11.792 -6.467 4.557 1.00 86.31 86 ASP A N 1
ATOM 692 C CA . ASP A 1 86 ? -11.374 -7.350 3.490 1.00 86.31 86 ASP A CA 1
ATOM 693 C C . ASP A 1 86 ? -10.111 -6.823 2.803 1.00 86.31 86 ASP A C 1
ATOM 695 O O . ASP A 1 86 ? -10.118 -5.763 2.174 1.00 86.31 86 ASP A O 1
ATOM 699 N N . ASN A 1 87 ? -9.035 -7.596 2.897 1.00 85.31 87 ASN A N 1
ATOM 700 C CA . ASN A 1 87 ? -7.727 -7.220 2.377 1.00 85.31 87 ASN A CA 1
ATOM 701 C C . ASN A 1 87 ? -7.630 -7.342 0.851 1.00 85.31 87 ASN A C 1
ATOM 703 O O . ASN A 1 87 ? -6.706 -6.803 0.250 1.00 85.31 87 ASN A O 1
ATOM 707 N N . LEU A 1 88 ? -8.568 -8.046 0.209 1.00 86.19 88 LEU A N 1
ATOM 708 C CA . LEU A 1 88 ? -8.635 -8.115 -1.253 1.00 86.19 88 LEU A CA 1
ATOM 709 C C . LEU A 1 88 ? -9.317 -6.887 -1.858 1.00 86.19 88 LEU A C 1
ATOM 711 O O . LEU A 1 88 ? -9.074 -6.569 -3.023 1.00 86.19 88 LEU A O 1
ATOM 715 N N . ALA A 1 89 ? -10.173 -6.214 -1.085 1.00 83.94 89 ALA A N 1
ATOM 716 C CA . ALA A 1 89 ? -10.927 -5.060 -1.550 1.00 83.94 89 ALA A CA 1
ATOM 717 C C . ALA A 1 89 ? -10.427 -3.731 -1.006 1.00 83.94 89 ALA A C 1
ATOM 719 O O . ALA A 1 89 ? -10.810 -2.731 -1.596 1.00 83.94 89 ALA A O 1
ATOM 720 N N . LEU A 1 90 ? -9.633 -3.675 0.071 1.00 83.94 90 LEU A N 1
ATOM 721 C CA . LEU A 1 90 ? -9.163 -2.399 0.614 1.00 83.94 90 LEU A CA 1
ATOM 722 C C . LEU A 1 90 ? -7.646 -2.253 0.636 1.00 83.94 90 LEU A C 1
ATOM 724 O O . LEU A 1 90 ? -6.925 -3.158 1.055 1.00 83.94 90 LEU A O 1
ATOM 728 N N . LEU A 1 91 ? -7.179 -1.051 0.289 1.00 85.50 91 LEU A N 1
ATOM 729 C CA . LEU A 1 91 ? -5.854 -0.599 0.704 1.00 85.50 91 LEU A CA 1
ATOM 730 C C . LEU A 1 91 ? -5.958 0.013 2.093 1.00 85.50 91 LEU A C 1
ATOM 732 O O . LEU A 1 91 ? -6.961 0.649 2.424 1.00 85.50 91 LEU A O 1
ATOM 736 N N . HIS A 1 92 ? -4.905 -0.169 2.883 1.00 85.75 92 HIS A N 1
ATOM 737 C CA . HIS A 1 92 ? -4.790 0.452 4.187 1.00 85.75 92 HIS A CA 1
ATOM 738 C C . HIS A 1 92 ? -3.449 1.168 4.351 1.00 85.75 92 HIS A C 1
ATOM 740 O O . HIS A 1 92 ? -2.399 0.668 3.947 1.00 85.75 92 HIS A O 1
ATOM 746 N N . GLY A 1 93 ? -3.490 2.355 4.948 1.00 83.25 93 GLY A N 1
ATOM 747 C CA . GLY A 1 93 ? -2.319 3.176 5.243 1.00 83.25 93 GLY A CA 1
ATOM 748 C C . GLY A 1 93 ? -2.406 3.799 6.630 1.00 83.25 93 GLY A C 1
ATOM 749 O O . GLY A 1 93 ? -3.449 3.751 7.280 1.00 83.25 93 GLY A O 1
ATOM 750 N N . ARG A 1 94 ? -1.304 4.390 7.095 1.00 83.69 94 ARG A N 1
ATOM 751 C CA . ARG A 1 94 ? -1.214 5.008 8.423 1.00 83.69 94 ARG A CA 1
ATOM 752 C C . ARG A 1 94 ? -0.730 6.449 8.310 1.00 83.69 94 ARG A C 1
ATOM 754 O O . ARG A 1 94 ? 0.298 6.697 7.681 1.00 83.69 94 ARG A O 1
ATOM 761 N N . ARG A 1 95 ? -1.407 7.378 8.992 1.00 83.38 95 ARG A N 1
ATOM 762 C CA . ARG A 1 95 ? -0.906 8.749 9.181 1.00 83.38 95 ARG A CA 1
ATOM 763 C C . ARG A 1 95 ? 0.173 8.838 10.273 1.00 83.38 95 ARG A C 1
ATOM 765 O O . ARG A 1 95 ? 0.207 8.008 11.185 1.00 83.38 95 ARG A O 1
ATOM 772 N N . PRO A 1 96 ? 1.081 9.825 10.199 1.00 80.50 96 PRO A N 1
ATOM 773 C CA . PRO A 1 96 ? 1.968 10.148 11.312 1.00 80.50 96 PRO A CA 1
ATOM 774 C C . PRO A 1 96 ? 1.174 10.422 12.598 1.00 80.50 96 PRO A C 1
ATOM 776 O O . PRO A 1 96 ? 0.109 11.026 12.549 1.00 80.50 96 PRO A O 1
ATOM 779 N N . SER A 1 97 ? 1.700 9.977 13.735 1.00 78.06 97 SER A N 1
ATOM 780 C CA . SER A 1 97 ? 1.050 10.039 15.049 1.00 78.06 97 SER A CA 1
ATOM 781 C C . SER A 1 97 ? 2.117 10.208 16.132 1.00 78.06 97 SER A C 1
ATOM 783 O O . SER A 1 97 ? 3.239 9.719 15.962 1.00 78.06 97 SER A O 1
ATOM 785 N N . LEU A 1 98 ? 1.777 10.835 17.259 1.00 80.69 98 LEU A N 1
ATOM 786 C CA . LEU A 1 98 ? 2.678 10.938 18.411 1.00 80.69 98 LEU A CA 1
ATOM 787 C C . LEU A 1 98 ? 2.517 9.723 19.347 1.00 80.69 98 LEU A C 1
ATOM 789 O O . LEU A 1 98 ? 1.418 9.183 19.466 1.00 80.69 98 LEU A O 1
ATOM 793 N N . PRO A 1 99 ? 3.587 9.250 20.012 1.00 80.38 99 PRO A N 1
ATOM 794 C CA . PRO A 1 99 ? 3.462 8.232 21.053 1.00 80.38 99 PRO A CA 1
ATOM 795 C C . PRO A 1 99 ? 2.734 8.786 22.302 1.00 80.38 99 PRO A C 1
ATOM 797 O O . PRO A 1 99 ? 2.818 9.986 22.562 1.00 80.38 99 PRO A O 1
ATOM 800 N N . PRO A 1 100 ? 2.085 7.932 23.124 1.00 84.12 100 PRO A N 1
ATOM 801 C CA . PRO A 1 100 ? 1.993 6.478 22.996 1.00 84.12 100 PRO A CA 1
ATOM 802 C C . PRO A 1 100 ? 0.875 6.028 22.040 1.00 84.12 100 PRO A C 1
ATOM 804 O O . PRO A 1 100 ? -0.273 6.451 22.151 1.00 84.12 100 PRO A O 1
ATOM 807 N N . ARG A 1 101 ? 1.207 5.085 21.150 1.00 82.31 101 ARG A N 1
ATOM 808 C CA . ARG A 1 101 ? 0.274 4.454 20.207 1.00 82.31 101 ARG A CA 1
ATOM 809 C C . ARG A 1 101 ? 0.485 2.947 20.180 1.00 82.31 101 ARG A C 1
ATOM 811 O O . ARG A 1 101 ? 1.607 2.493 19.951 1.00 82.31 101 ARG A O 1
ATOM 818 N N . LYS A 1 102 ? -0.588 2.167 20.343 1.00 85.88 102 LYS A N 1
ATOM 819 C CA . LYS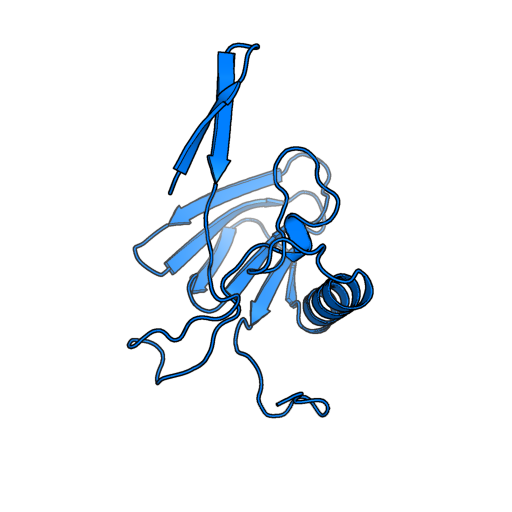 A 1 102 ? -0.538 0.703 20.220 1.00 85.88 102 LYS A CA 1
ATOM 820 C C . LYS A 1 102 ? -1.791 0.146 19.542 1.00 85.88 102 LYS A C 1
ATOM 822 O O . LYS A 1 102 ? -2.875 0.154 20.127 1.00 85.88 102 LYS A O 1
ATOM 827 N N . VAL A 1 103 ? -1.593 -0.399 18.341 1.00 86.12 103 VAL A N 1
ATOM 828 C CA . VAL A 1 103 ? -2.593 -1.136 17.552 1.00 86.12 103 VAL A CA 1
ATOM 829 C C . VAL A 1 103 ? -2.046 -2.537 17.287 1.00 86.12 103 VAL A C 1
ATOM 831 O O . VAL A 1 103 ? -0.909 -2.675 16.834 1.00 86.12 103 VAL A O 1
ATOM 834 N N . LEU A 1 104 ? -2.825 -3.567 17.611 1.00 89.50 104 LEU A N 1
ATOM 835 C CA . LEU A 1 104 ? -2.524 -4.962 17.295 1.00 89.50 104 LEU A CA 1
ATOM 836 C C . LEU A 1 104 ? -3.152 -5.343 15.955 1.00 89.50 104 LEU A C 1
ATOM 838 O O . LEU A 1 104 ? -4.160 -4.767 15.549 1.00 89.50 104 LEU A O 1
ATOM 842 N N . VAL A 1 105 ? -2.552 -6.325 15.285 1.00 89.50 105 VAL A N 1
ATOM 843 C CA . VAL A 1 105 ? -2.979 -6.797 13.964 1.00 89.50 105 VAL A CA 1
ATOM 844 C C . VAL A 1 105 ? -3.105 -8.312 13.986 1.00 89.50 105 VAL A C 1
ATOM 846 O O . VAL A 1 105 ? -2.216 -8.994 14.496 1.00 89.50 105 VAL A O 1
ATOM 849 N N . ALA A 1 106 ? -4.167 -8.833 13.385 1.00 90.38 106 ALA A N 1
ATOM 850 C CA . ALA A 1 106 ? -4.282 -10.230 12.996 1.00 90.38 106 ALA A CA 1
ATOM 851 C C . ALA A 1 106 ? -4.648 -10.312 11.512 1.00 90.38 106 ALA A C 1
ATOM 853 O O . ALA A 1 106 ? -5.374 -9.468 10.987 1.00 90.38 106 ALA A O 1
ATOM 854 N N . THR A 1 107 ? -4.137 -11.333 10.830 1.00 86.31 107 THR A N 1
ATOM 855 C CA . THR A 1 107 ? -4.474 -11.599 9.430 1.00 86.31 107 THR A CA 1
ATOM 856 C C . THR A 1 107 ? -5.082 -12.989 9.323 1.00 86.31 107 THR A C 1
ATOM 858 O O . THR A 1 107 ? -4.654 -13.931 9.989 1.00 86.31 107 THR A O 1
ATOM 861 N N . CYS A 1 108 ? -6.120 -13.098 8.512 1.00 85.19 108 CYS A N 1
ATOM 862 C CA . CYS A 1 108 ? -6.707 -14.345 8.054 1.00 85.19 108 CYS A CA 1
ATOM 863 C C . CYS A 1 108 ? -6.505 -14.426 6.537 1.00 85.19 108 CYS A C 1
ATOM 865 O O . CYS A 1 108 ? -5.993 -13.486 5.935 1.00 85.19 108 CYS A O 1
ATOM 867 N N . LYS A 1 109 ? -6.931 -15.533 5.916 1.00 80.44 109 LYS A N 1
ATOM 868 C CA . LYS A 1 109 ? -6.725 -15.790 4.480 1.00 80.44 109 LYS A CA 1
ATOM 869 C C . LYS A 1 109 ? -7.000 -14.558 3.598 1.00 80.44 109 LYS A C 1
ATOM 871 O O . LYS A 1 109 ? -6.124 -14.174 2.835 1.00 80.44 109 LYS A O 1
ATOM 876 N N . ASP A 1 110 ? -8.156 -13.913 3.794 1.00 75.88 110 ASP A N 1
ATOM 877 C CA . ASP A 1 110 ? -8.595 -12.749 3.002 1.00 75.88 110 ASP A CA 1
ATOM 878 C C . ASP A 1 110 ? -9.049 -11.546 3.864 1.00 75.88 110 ASP A C 1
ATOM 880 O O . ASP A 1 110 ? -9.428 -10.498 3.342 1.00 75.88 110 ASP A O 1
ATOM 884 N N . LEU A 1 111 ? -9.015 -11.674 5.195 1.00 66.88 111 LEU A N 1
ATOM 885 C CA . LEU A 1 111 ? -9.484 -10.665 6.153 1.00 66.88 111 LEU A CA 1
ATOM 886 C C . LEU A 1 111 ? -8.309 -10.146 6.983 1.00 66.88 111 LEU A C 1
ATOM 888 O O . LEU A 1 111 ? -7.488 -10.933 7.449 1.00 66.88 111 LEU A O 1
ATOM 892 N N . VAL A 1 112 ? -8.257 -8.842 7.229 1.00 68.75 112 VAL A N 1
ATOM 893 C CA . VAL A 1 112 ? -7.334 -8.235 8.194 1.00 68.75 112 VAL A CA 1
ATOM 894 C C . VAL A 1 112 ? -8.142 -7.627 9.335 1.00 68.75 112 VAL A C 1
ATOM 896 O O . VAL A 1 112 ? -9.198 -7.026 9.131 1.00 68.75 112 VAL A O 1
ATOM 899 N N . VAL A 1 113 ? -7.636 -7.815 10.551 1.00 70.94 113 VAL A N 1
ATOM 900 C CA . VAL A 1 113 ? -8.244 -7.346 11.795 1.00 70.94 113 VAL A CA 1
ATOM 901 C C . VAL A 1 113 ? -7.258 -6.443 12.518 1.00 70.94 113 VAL A C 1
ATOM 903 O O . VAL A 1 113 ? -6.137 -6.856 12.817 1.00 70.94 113 VAL A O 1
ATOM 906 N N . PHE A 1 114 ? -7.684 -5.226 12.836 1.00 72.56 114 PHE A N 1
ATOM 907 C CA . PHE A 1 114 ? -6.947 -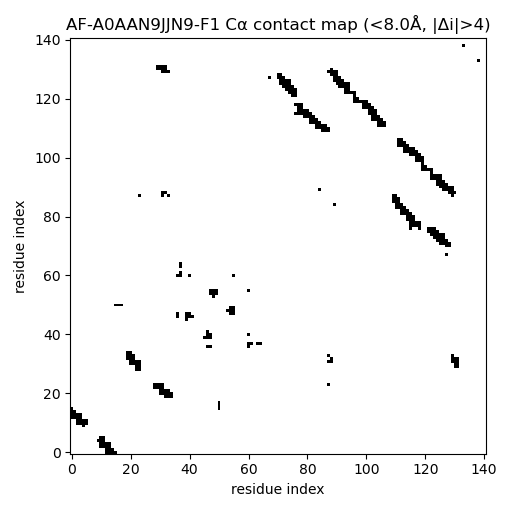4.285 13.673 1.00 72.56 114 PHE A CA 1
ATOM 908 C C . PHE A 1 114 ? -7.668 -4.095 15.010 1.00 72.56 114 PHE A C 1
ATOM 910 O O . PHE A 1 114 ? -8.880 -3.907 15.029 1.00 72.56 114 PHE A O 1
ATOM 917 N N . VAL A 1 115 ? -6.924 -4.106 16.119 1.00 66.75 115 VAL A N 1
ATOM 918 C CA . VAL A 1 115 ? -7.450 -3.861 17.474 1.00 66.75 115 VAL A CA 1
ATOM 919 C C . VAL A 1 115 ? -6.653 -2.738 18.136 1.00 66.75 115 VAL A C 1
ATOM 921 O O . VAL A 1 115 ? -5.439 -2.870 18.316 1.00 66.75 115 VAL A O 1
ATOM 924 N N . ALA A 1 116 ? -7.303 -1.649 18.543 1.00 68.62 116 ALA A N 1
ATOM 925 C CA . ALA A 1 116 ? -6.642 -0.544 19.238 1.00 68.62 116 ALA A CA 1
ATOM 926 C C . ALA A 1 116 ? -6.661 -0.714 20.762 1.00 68.62 116 ALA A C 1
ATOM 928 O O . ALA A 1 116 ? -7.694 -0.974 21.372 1.00 68.62 116 ALA A O 1
ATOM 929 N N . PHE A 1 117 ? -5.506 -0.508 21.403 1.00 55.75 117 PHE A N 1
ATOM 930 C CA . PHE A 1 117 ? -5.357 -0.610 22.864 1.00 55.75 117 PHE A CA 1
ATOM 931 C C . PHE A 1 117 ? -5.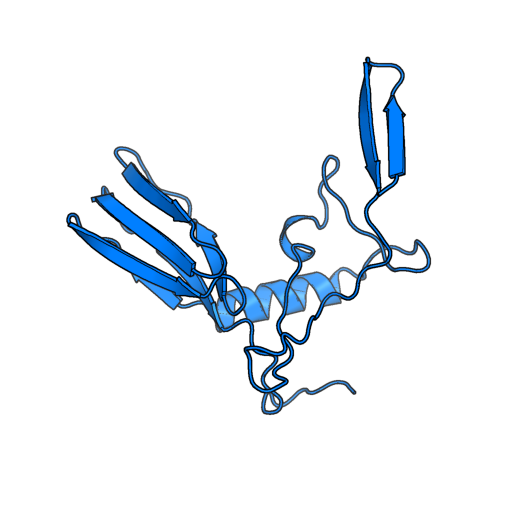000 0.717 23.536 1.00 55.75 117 PHE A C 1
ATOM 933 O O . PHE A 1 117 ? -5.385 0.942 24.682 1.00 55.75 117 PHE A O 1
ATOM 940 N N . PHE A 1 118 ? -4.249 1.582 22.853 1.00 57.00 118 PHE A N 1
ATOM 941 C CA . PHE A 1 118 ? -3.884 2.915 23.332 1.00 57.00 118 PHE A CA 1
ATOM 942 C C . PHE A 1 118 ? -3.798 3.855 22.132 1.00 57.00 118 PHE A C 1
ATOM 944 O O . PHE A 1 118 ? -2.957 3.642 21.255 1.00 57.00 118 PHE A O 1
ATOM 951 N N . CYS A 1 119 ? -4.665 4.867 22.107 1.00 53.84 119 CYS A N 1
ATOM 952 C CA . CYS A 1 119 ? -4.675 5.920 21.098 1.00 53.84 119 CYS A CA 1
ATOM 953 C C . CYS A 1 119 ? -4.364 7.257 21.781 1.00 53.84 119 CYS A C 1
ATOM 955 O O . CYS A 1 119 ? -5.165 7.761 22.568 1.00 53.84 119 CYS A O 1
ATOM 957 N N . GLY A 1 120 ? -3.172 7.797 21.528 1.00 48.72 120 GLY A N 1
ATOM 958 C CA . GLY A 1 120 ? -2.834 9.185 21.807 1.00 48.72 120 GLY A CA 1
ATOM 959 C C . GLY A 1 120 ? -2.933 9.978 20.510 1.00 48.72 120 GLY A C 1
ATOM 960 O O . GLY A 1 120 ? -2.056 9.862 19.662 1.00 48.72 120 GLY A O 1
ATOM 961 N N . SER A 1 121 ? -3.979 10.799 20.379 1.00 49.41 121 SER A N 1
ATOM 962 C CA . SER A 1 121 ? -4.322 11.620 19.202 1.00 49.41 121 SER A CA 1
ATOM 963 C C . SER A 1 121 ? -4.642 10.852 17.907 1.00 49.41 121 SER A C 1
ATOM 965 O O . SER A 1 121 ? -4.132 9.770 17.660 1.00 49.41 121 SER A O 1
ATOM 967 N N . LEU A 1 122 ? -5.531 11.462 17.113 1.00 47.72 122 LEU A N 1
ATOM 968 C CA . LEU A 1 122 ? -6.050 11.088 15.789 1.00 47.72 122 LEU A CA 1
ATOM 969 C C . LEU A 1 122 ? -5.166 10.122 14.984 1.00 47.72 122 LEU A C 1
ATOM 971 O O . LEU A 1 122 ? -4.428 10.523 14.086 1.00 47.72 122 LEU A O 1
ATOM 975 N N . ASP A 1 123 ? -5.298 8.833 15.257 1.00 51.81 123 ASP A N 1
ATOM 976 C CA . ASP A 1 123 ? -4.821 7.819 14.338 1.00 51.81 123 ASP A CA 1
ATOM 977 C C . ASP A 1 123 ? -5.816 7.700 13.206 1.00 51.81 123 ASP A C 1
ATOM 979 O O . ASP A 1 123 ? -7.005 7.576 13.460 1.00 51.81 123 ASP A O 1
ATOM 983 N N . VAL A 1 124 ? -5.320 7.718 11.977 1.00 50.59 124 VAL A N 1
ATOM 984 C CA . VAL A 1 124 ? -6.124 7.584 10.771 1.00 50.59 124 VAL A CA 1
ATOM 985 C C . VAL A 1 124 ? -5.645 6.337 10.051 1.00 50.59 124 VAL A C 1
ATOM 987 O O . VAL A 1 124 ? -4.529 6.309 9.516 1.00 50.59 124 VAL A O 1
ATOM 990 N N . LEU A 1 125 ? -6.473 5.291 10.078 1.00 55.03 125 LEU A N 1
ATOM 991 C CA . LEU A 1 125 ? -6.371 4.242 9.073 1.00 55.03 125 LEU A CA 1
ATOM 992 C C . LEU A 1 125 ? -7.044 4.776 7.815 1.00 55.03 125 LEU A C 1
ATOM 994 O O . LEU A 1 125 ? -8.234 5.068 7.842 1.00 55.03 125 LEU A O 1
ATOM 998 N N . THR A 1 126 ? -6.267 4.923 6.753 1.00 53.25 126 THR A N 1
ATOM 999 C CA . THR A 1 126 ? -6.760 5.265 5.420 1.00 53.25 126 THR A CA 1
ATOM 1000 C C . THR A 1 126 ? -7.287 3.982 4.801 1.00 53.25 126 THR A C 1
ATOM 1002 O O . THR A 1 126 ? -6.477 3.173 4.371 1.00 53.25 126 THR A O 1
ATOM 1005 N N . LEU A 1 127 ? -8.603 3.767 4.813 1.00 55.88 127 LEU A N 1
ATOM 1006 C CA . LEU A 1 127 ? -9.234 2.664 4.086 1.00 55.88 127 LEU A CA 1
ATOM 1007 C C . LEU A 1 127 ? -9.703 3.154 2.723 1.00 55.88 127 LEU A C 1
ATOM 1009 O O . LEU A 1 127 ? -10.489 4.094 2.645 1.00 55.88 127 LEU A O 1
ATOM 1013 N N . LEU A 1 128 ? -9.253 2.480 1.673 1.00 53.81 128 LEU A N 1
ATOM 1014 C CA . LEU A 1 128 ? -9.674 2.747 0.304 1.00 53.81 128 LEU A CA 1
ATOM 1015 C C . LEU A 1 128 ? -10.519 1.617 -0.221 1.00 53.81 128 LEU A C 1
ATOM 1017 O O . LEU A 1 128 ? -10.034 0.492 -0.251 1.00 53.81 128 LEU A O 1
ATOM 1021 N N . LEU A 1 129 ? -11.719 1.917 -0.714 1.00 48.88 129 LEU A N 1
ATOM 1022 C CA . LEU A 1 129 ? -12.478 0.983 -1.538 1.00 48.88 129 LEU A CA 1
ATOM 1023 C C . LEU A 1 129 ? -11.680 0.721 -2.817 1.00 48.88 129 LEU A C 1
ATOM 1025 O O . LEU A 1 129 ? -11.750 1.467 -3.783 1.00 48.88 129 LEU A O 1
ATOM 1029 N N . GLY A 1 130 ? -10.923 -0.370 -2.841 1.00 42.62 130 GLY A N 1
ATOM 1030 C CA . GLY A 1 130 ? -10.089 -0.818 -3.952 1.00 42.62 130 GLY A CA 1
ATOM 1031 C C . GLY A 1 130 ? -10.883 -1.241 -5.180 1.00 42.62 130 GLY A C 1
ATOM 1032 O O . GLY A 1 130 ? -10.334 -1.880 -6.064 1.00 42.62 130 GLY A O 1
ATOM 1033 N N . THR A 1 131 ? -12.164 -0.903 -5.264 1.00 42.12 131 THR A N 1
ATOM 1034 C CA . THR A 1 131 ? -13.003 -1.216 -6.404 1.00 42.12 131 THR A CA 1
ATOM 1035 C C . THR A 1 131 ? -12.789 -0.141 -7.445 1.00 42.12 131 THR A C 1
ATOM 1037 O O . THR A 1 131 ? -13.082 1.022 -7.187 1.00 42.12 131 THR A O 1
ATOM 1040 N N . TRP A 1 132 ? -12.311 -0.522 -8.625 1.00 41.62 132 TRP A N 1
ATOM 1041 C CA . TRP A 1 132 ? -12.329 0.383 -9.765 1.00 41.62 132 TRP A CA 1
ATOM 1042 C C . TRP A 1 132 ? -13.796 0.731 -10.044 1.00 41.62 132 TRP A C 1
ATOM 1044 O O . TRP A 1 132 ? -14.573 -0.145 -10.431 1.00 41.62 132 TRP A O 1
ATOM 1054 N N . VAL A 1 133 ? -14.211 1.959 -9.721 1.00 37.22 133 VAL A N 1
ATOM 1055 C CA . VAL A 1 133 ? -15.591 2.421 -9.895 1.00 37.22 133 VAL A CA 1
ATOM 1056 C C . VAL A 1 133 ? -15.776 2.740 -11.381 1.00 37.22 133 VAL A C 1
ATOM 1058 O O . VAL A 1 133 ? -15.175 3.701 -11.856 1.00 37.22 133 VAL A O 1
ATOM 1061 N N . PRO A 1 134 ? -16.618 1.999 -12.130 1.00 36.69 134 PRO A N 1
ATOM 1062 C CA . PRO A 1 134 ? -16.884 2.302 -13.542 1.00 36.69 134 PRO A CA 1
ATOM 1063 C C . PRO A 1 134 ? -17.589 3.654 -13.741 1.00 36.69 134 PRO A C 1
ATOM 1065 O O . PRO A 1 134 ? -17.683 4.143 -14.858 1.00 36.69 134 PRO A O 1
ATOM 1068 N N . HIS A 1 135 ? -18.118 4.232 -12.659 1.00 35.88 135 HIS A N 1
ATOM 1069 C CA . HIS A 1 135 ? -18.851 5.498 -12.626 1.00 35.88 135 HIS A CA 1
ATOM 1070 C C . HIS A 1 135 ? -18.021 6.689 -12.131 1.00 35.88 135 HIS A C 1
ATOM 1072 O O . HIS A 1 135 ? -18.591 7.746 -11.865 1.00 35.88 135 HIS A O 1
ATOM 1078 N N . SER A 1 136 ? -16.692 6.561 -12.023 1.00 36.31 136 SER A N 1
ATOM 1079 C CA . SER A 1 136 ? -15.871 7.773 -12.025 1.00 36.31 136 SER A CA 1
ATOM 1080 C C . SER A 1 136 ? -16.099 8.461 -13.386 1.00 36.31 136 SER A C 1
ATOM 1082 O O . SER A 1 136 ? -16.133 7.762 -14.405 1.00 36.31 136 SER A O 1
ATOM 1084 N N . PRO A 1 137 ? -16.292 9.792 -13.455 1.00 31.52 137 PRO A N 1
ATOM 1085 C CA . PRO A 1 137 ? -16.605 10.485 -14.711 1.00 31.52 137 PRO A CA 1
ATOM 1086 C C . PRO A 1 137 ? -15.508 10.377 -15.786 1.00 31.52 137 PRO A C 1
ATOM 1088 O O . PRO A 1 137 ? -15.645 10.943 -16.866 1.00 31.52 137 PRO A O 1
ATOM 1091 N N . TRP A 1 138 ? -14.416 9.665 -15.503 1.00 40.88 138 TRP A N 1
ATOM 1092 C CA . TRP A 1 138 ? -13.177 9.687 -16.266 1.00 40.88 138 TRP A CA 1
ATOM 1093 C C . TRP A 1 138 ? -12.638 8.277 -16.516 1.00 40.88 138 TRP A C 1
ATOM 1095 O O . TRP A 1 138 ? -11.430 8.055 -16.465 1.00 40.88 138 TRP A O 1
ATOM 1105 N N . GLY A 1 139 ? -13.529 7.311 -16.763 1.00 27.19 139 GLY A N 1
ATOM 1106 C CA . GLY A 1 139 ? -13.155 5.983 -17.244 1.00 27.19 139 GLY A CA 1
ATOM 1107 C C . GLY A 1 139 ? -12.343 6.090 -18.535 1.00 27.19 139 GLY A C 1
ATOM 1108 O O . GLY A 1 139 ? -12.902 6.295 -19.609 1.00 27.19 139 GLY A O 1
ATOM 1109 N N . VAL A 1 140 ? -11.021 5.974 -18.421 1.00 29.77 140 VAL A N 1
ATOM 1110 C CA . VAL A 1 140 ? -10.126 5.818 -19.568 1.00 29.77 140 VAL A CA 1
ATOM 1111 C C . VAL A 1 140 ? -10.138 4.333 -19.926 1.00 29.77 140 VAL A C 1
ATOM 1113 O O . VAL A 1 140 ? -9.824 3.495 -19.074 1.00 29.77 140 VAL A O 1
ATOM 1116 N N . GLY A 1 141 ? -10.635 4.036 -21.129 1.00 30.45 141 GLY A N 1
ATOM 1117 C CA . GLY A 1 141 ? -10.717 2.692 -21.707 1.00 30.45 141 GLY A CA 1
ATOM 1118 C C . GLY A 1 141 ? -9.381 2.136 -22.176 1.00 30.45 141 GLY A C 1
ATOM 1119 O O . GLY A 1 141 ? -8.373 2.875 -22.138 1.00 30.45 141 GLY A O 1
#

Secondary structure (DSSP, 8-state):
-EEEE-TTS-EEEE--S--SEEE-GGGTT-EEE---HHHHTT-SSS----TTSPPPPHH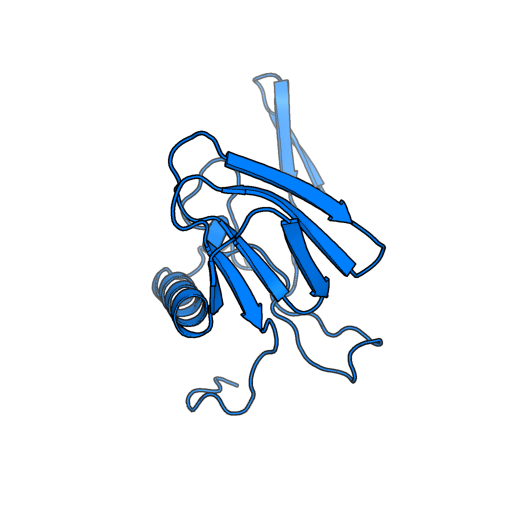HHHHHHHHHHHTEEEEE--TT-EEEEETTTEEEEE---PSSEEEEEEE-SSEEEEEEEEE-S--EEEEEE-B--TTSTT---

Solvent-accessible surface area (backbone atoms only — not comparable to full-atom values): 8638 Å² total; per-residue (Å²): 123,50,78,44,81,41,97,87,76,48,74,50,76,48,82,71,82,74,68,58,55,46,67,43,82,94,48,85,68,47,47,17,62,65,68,60,62,68,84,16,61,96,36,90,94,50,63,73,60,40,86,87,69,44,79,61,59,65,71,58,45,51,52,53,48,50,51,51,59,73,58,35,45,73,46,70,62,47,64,71,43,73,49,76,47,51,57,75,45,38,49,77,48,76,58,86,71,57,83,63,69,44,69,49,79,50,79,53,101,56,40,38,37,40,38,32,69,40,62,39,68,76,38,30,46,34,42,27,74,20,55,70,61,83,78,49,98,71,73,78,128